Protein AF-A0A944PH03-F1 (afdb_monomer)

Secondary structure (DSSP, 8-state):
-HHHHHHHHHHHHHHHHHHHHHHHHHHHH-TTSPPP-PPPPS-TT-------SHHHHHHHHHHHHHHHHHHHHHHHHHT-HHHHHHHHHHHHHHHHHTT-HHHHHHHHHHHHHHHHHHT-HHHHHHHHHHHHHHHHHTT-HHHHHHHHHHHHHHHHHHH-SSTT--

Sequence (166 aa):
MDTGEARASALERQLEHYLYTAQEGIRLMDPQLAPLELPPLASRHVRPEVLADLAGARAWFTAEHAVLLGVIRQASAAGFDRACWQLAYAVKTYLYWSGQWADWVVTQTAALRAAQRLGDLVVQAHTHRSLGKALDLSGRQDEAEAHFKSALELFAAVRDPQGGRS

Foldseek 3Di:
DPPVVVVVVVLLLVLLQLLVLLLQLLCQLPVPDDGDDDDPDPDPPHDHDDQPHNVSSLVVCVVCVVVLLVSLVVCLVVLVLVSNLSSLVSCLSSCVVVVVLVSNLSSLVSNLSSCVVVVPLQSNLVSLQSNLVSCVSVVNNVSSVVSNVSSVVSVVCVVCVPVPPD

Solvent-accessible surface area (backbone atoms only — not comparable to full-atom values): 8879 Å² total; per-residue (Å²): 125,65,69,61,56,56,49,50,57,49,49,51,50,50,48,54,25,52,38,51,25,32,48,56,30,34,48,54,70,41,74,83,56,81,78,80,91,71,79,77,81,86,51,92,85,54,70,52,67,86,64,88,43,53,66,48,24,55,51,49,52,64,73,41,41,71,56,54,55,49,50,37,53,48,24,46,74,72,65,40,26,69,62,16,27,52,37,30,60,33,47,42,59,57,28,61,77,69,68,37,36,70,59,38,39,54,40,34,52,43,17,34,55,22,21,58,75,69,67,38,53,67,58,32,19,55,31,27,42,50,37,13,54,28,29,42,78,66,70,39,49,76,63,12,50,55,26,40,50,53,14,52,54,33,50,50,44,71,76,42,79,63,78,85,75,129

Nearest PDB structures (foldseek):
  6hc2-assembly4_S  TM=7.645E-01  e=2.643E-02  Homo sapiens
  3sf4-assembly2_B  TM=8.172E-01  e=5.401E-02  Homo sapiens
  6hc2-assembly1_C  TM=7.034E-01  e=2.908E-02  Homo sapiens
  4jhr-assembly1_A  TM=7.187E-01  e=4.464E-02  Mus musculus
  5a7d-assembly2_E  TM=7.943E-01  e=1.104E-01  Drosophila melanogaster

pLDDT: mean 90.3, std 10.47, range [43.31, 98.5]

Mean predicted aligned error: 5.12 Å

Radius of gyration: 16.61 Å; Cα contacts (8 Å, |Δi|>4): 196; chains: 1; bounding box: 48×29×49 Å

Structure (mmCIF, N/CA/C/O backbone):
data_AF-A0A944PH03-F1
#
_entry.id   AF-A0A944PH03-F1
#
loop_
_atom_site.group_PDB
_atom_site.id
_atom_site.type_symbol
_atom_site.label_atom_id
_atom_site.label_alt_id
_atom_site.label_comp_id
_atom_site.label_asym_id
_atom_site.label_entity_id
_atom_site.label_seq_id
_atom_site.pdbx_PDB_ins_code
_atom_site.Cartn_x
_atom_site.Cartn_y
_atom_site.Cartn_z
_atom_site.occupancy
_atom_site.B_iso_or_equiv
_atom_site.auth_seq_id
_atom_site.auth_comp_id
_atom_site.auth_asym_id
_atom_site.auth_atom_id
_atom_site.pdbx_PDB_model_num
ATOM 1 N N . MET A 1 1 ? -16.565 3.607 -29.009 1.00 53.22 1 MET A N 1
ATOM 2 C CA . MET A 1 1 ? -16.542 2.688 -27.849 1.00 53.22 1 MET A CA 1
ATOM 3 C C . MET A 1 1 ? -15.158 2.066 -27.607 1.00 53.22 1 MET A C 1
ATOM 5 O O . MET A 1 1 ? -14.928 1.590 -26.514 1.00 53.22 1 MET A O 1
ATOM 9 N N . ASP A 1 2 ? -14.198 2.208 -28.529 1.00 61.66 2 ASP A N 1
ATOM 10 C CA . ASP A 1 2 ? -12.843 1.616 -28.465 1.00 61.66 2 ASP A CA 1
ATOM 11 C C . ASP A 1 2 ? -11.891 2.223 -27.397 1.00 61.66 2 ASP A C 1
ATOM 13 O O . ASP A 1 2 ? -11.088 1.547 -26.760 1.00 61.66 2 ASP A O 1
ATOM 17 N N . THR A 1 3 ? -11.993 3.529 -27.127 1.00 71.44 3 THR A N 1
ATOM 18 C CA . THR A 1 3 ? -11.014 4.245 -26.282 1.00 71.44 3 THR A CA 1
ATOM 19 C C . THR A 1 3 ? -11.106 3.902 -24.788 1.00 71.44 3 THR A C 1
ATOM 21 O O . THR A 1 3 ? -10.111 4.003 -24.071 1.00 71.44 3 THR A O 1
ATOM 24 N N . GLY A 1 4 ? -12.290 3.514 -24.302 1.00 73.38 4 GLY A N 1
ATOM 25 C CA . GLY A 1 4 ? -12.513 3.169 -22.892 1.00 73.38 4 GLY A CA 1
ATOM 26 C C . GLY A 1 4 ? -11.924 1.807 -22.527 1.00 73.38 4 GLY A C 1
ATOM 27 O O . GLY A 1 4 ? -11.200 1.695 -21.540 1.00 73.38 4 GLY A O 1
ATOM 28 N N . GLU A 1 5 ? -12.166 0.803 -23.369 1.00 76.50 5 GLU A N 1
ATOM 29 C CA . GLU A 1 5 ? -11.629 -0.552 -23.206 1.00 76.50 5 GLU A CA 1
ATOM 30 C C . GLU A 1 5 ? -10.108 -0.566 -23.376 1.00 76.50 5 GLU A C 1
ATOM 32 O O . GLU A 1 5 ? -9.399 -1.087 -22.516 1.00 76.50 5 GLU A O 1
ATOM 37 N N . ALA A 1 6 ? -9.579 0.122 -24.395 1.00 79.88 6 ALA A N 1
ATOM 38 C CA . ALA A 1 6 ? -8.135 0.253 -24.584 1.00 79.88 6 ALA A CA 1
ATOM 39 C C . ALA A 1 6 ? -7.439 0.895 -23.368 1.00 79.88 6 ALA A C 1
ATOM 41 O O . ALA A 1 6 ? -6.348 0.470 -22.974 1.00 79.88 6 ALA A O 1
ATOM 42 N N . ARG A 1 7 ? -8.077 1.894 -22.739 1.00 80.38 7 ARG A N 1
ATOM 43 C CA . ARG A 1 7 ? -7.566 2.549 -21.526 1.00 80.38 7 ARG A CA 1
ATOM 44 C C . ARG A 1 7 ? -7.632 1.633 -20.304 1.00 80.38 7 ARG A C 1
ATOM 46 O O . ARG A 1 7 ? -6.672 1.606 -19.537 1.00 80.38 7 ARG A O 1
ATOM 53 N N . ALA A 1 8 ? -8.719 0.883 -20.133 1.00 81.56 8 ALA A N 1
ATOM 54 C CA . ALA A 1 8 ? -8.859 -0.083 -19.046 1.00 81.56 8 ALA A CA 1
ATOM 55 C C . ALA A 1 8 ? -7.806 -1.198 -19.154 1.00 81.56 8 ALA A C 1
ATOM 57 O O . ALA A 1 8 ? -7.090 -1.452 -18.190 1.00 81.56 8 ALA A O 1
ATOM 58 N N . SER A 1 9 ? -7.612 -1.771 -20.346 1.00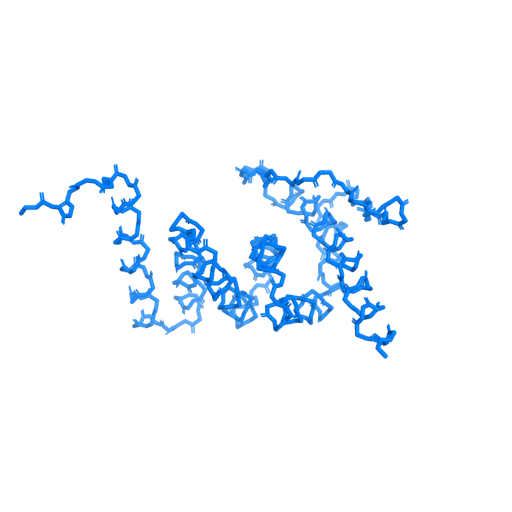 84.00 9 SER A N 1
ATOM 59 C CA . SER A 1 9 ? -6.581 -2.790 -20.578 1.00 84.00 9 SER A CA 1
ATOM 60 C C . SER A 1 9 ? -5.156 -2.250 -20.424 1.00 84.00 9 SER A C 1
ATOM 62 O O . SER A 1 9 ? -4.251 -2.988 -20.039 1.00 84.00 9 SER A O 1
ATOM 64 N N . ALA A 1 10 ? -4.911 -0.974 -20.741 1.00 86.56 10 ALA A N 1
ATOM 65 C CA . ALA A 1 10 ? -3.612 -0.349 -20.492 1.00 86.56 10 ALA A CA 1
ATOM 66 C C . ALA A 1 10 ? -3.336 -0.187 -18.990 1.00 86.56 10 ALA A C 1
ATOM 68 O O . ALA A 1 10 ? -2.241 -0.525 -18.539 1.00 86.56 10 ALA A O 1
ATOM 69 N N . LEU A 1 11 ? -4.332 0.269 -18.224 1.00 87.62 11 LEU A N 1
ATOM 70 C CA . LEU A 1 11 ? -4.235 0.396 -16.770 1.00 87.62 11 LEU A CA 1
ATOM 71 C C . LEU A 1 11 ? -4.057 -0.967 -16.093 1.00 87.62 11 LEU A C 1
ATOM 73 O O . LEU A 1 11 ? -3.247 -1.083 -15.184 1.00 87.62 11 LEU A O 1
ATOM 77 N N . GLU A 1 12 ? -4.753 -2.002 -16.558 1.00 88.56 12 GLU A N 1
ATOM 78 C CA . GLU A 1 12 ? -4.601 -3.368 -16.049 1.00 88.56 12 GLU A CA 1
ATOM 79 C C . GLU A 1 12 ? -3.165 -3.883 -16.223 1.00 88.56 12 GLU A C 1
ATOM 81 O O . GLU A 1 12 ? -2.547 -4.324 -15.257 1.00 88.56 12 GLU A O 1
ATOM 86 N N . ARG A 1 13 ? -2.573 -3.728 -17.417 1.00 90.00 13 ARG A N 1
ATOM 87 C CA . ARG A 1 13 ? -1.162 -4.096 -17.647 1.00 90.00 13 ARG A CA 1
ATOM 88 C C . ARG A 1 13 ? -0.197 -3.289 -16.781 1.00 90.00 13 ARG A C 1
ATOM 90 O O . ARG A 1 13 ? 0.801 -3.832 -16.311 1.00 90.00 13 ARG A O 1
ATOM 97 N N . GLN A 1 14 ? -0.475 -2.000 -16.588 1.00 90.94 14 GLN A N 1
ATOM 98 C CA . GLN A 1 14 ? 0.327 -1.143 -15.720 1.00 90.94 14 GLN A CA 1
ATOM 99 C C . GLN A 1 14 ? 0.238 -1.611 -14.260 1.00 90.94 14 GLN A C 1
ATOM 101 O O . GLN A 1 14 ? 1.262 -1.741 -13.594 1.00 90.94 14 GLN A O 1
ATOM 106 N N . LEU A 1 15 ? -0.969 -1.919 -13.781 1.00 90.94 15 LEU A N 1
ATOM 107 C CA . LEU A 1 15 ? -1.202 -2.444 -12.440 1.00 90.94 15 LEU A CA 1
ATOM 108 C C . LEU A 1 15 ? -0.488 -3.771 -12.219 1.00 90.94 15 LEU A C 1
ATOM 110 O O . LEU A 1 15 ? 0.179 -3.912 -11.201 1.00 90.94 15 LEU A O 1
ATOM 114 N N . GLU A 1 16 ? -0.575 -4.706 -13.167 1.00 91.00 16 GLU A N 1
ATOM 115 C CA . GLU A 1 16 ? 0.162 -5.969 -13.088 1.00 91.00 16 GLU A CA 1
ATOM 116 C C . GLU A 1 16 ? 1.668 -5.731 -12.974 1.00 91.00 16 GLU A C 1
ATOM 118 O O . GLU A 1 16 ? 2.300 -6.272 -12.070 1.00 91.00 16 GLU A O 1
ATOM 123 N N . HIS A 1 17 ? 2.244 -4.892 -13.842 1.00 91.75 17 HIS A N 1
ATOM 124 C CA . HIS A 1 17 ? 3.676 -4.599 -13.808 1.00 91.75 17 HIS A CA 1
ATOM 125 C C . HIS A 1 17 ? 4.107 -4.042 -12.444 1.00 91.75 17 HIS A C 1
ATOM 127 O O . HIS A 1 17 ? 4.992 -4.605 -11.802 1.00 91.75 17 HIS A O 1
ATOM 133 N N . TYR A 1 18 ? 3.456 -2.976 -11.970 1.00 94.38 18 TYR A N 1
ATOM 134 C CA . TYR A 1 18 ? 3.844 -2.324 -10.718 1.00 94.38 18 TYR A CA 1
ATOM 135 C C . TYR A 1 18 ? 3.553 -3.174 -9.484 1.00 94.38 18 TYR A C 1
ATOM 137 O O . TYR A 1 18 ? 4.347 -3.158 -8.547 1.00 94.38 18 TYR A O 1
ATOM 145 N N . LEU A 1 19 ? 2.450 -3.927 -9.466 1.00 92.12 19 LEU A N 1
ATOM 146 C CA . LEU A 1 19 ? 2.107 -4.792 -8.340 1.00 92.12 19 LEU A CA 1
ATOM 147 C C . LEU A 1 19 ? 3.142 -5.898 -8.154 1.00 92.12 19 LEU A C 1
ATOM 149 O O . LEU A 1 19 ? 3.611 -6.117 -7.038 1.00 92.12 19 LEU A O 1
ATOM 153 N N . TYR A 1 20 ? 3.521 -6.562 -9.242 1.00 91.75 20 TYR A N 1
ATOM 154 C CA . TYR A 1 20 ? 4.506 -7.631 -9.181 1.00 91.75 20 TYR A CA 1
ATOM 155 C C . TYR A 1 20 ? 5.904 -7.113 -8.837 1.00 91.75 20 TYR A C 1
ATOM 157 O O . TYR A 1 20 ? 6.556 -7.684 -7.965 1.00 91.75 20 TYR A O 1
ATOM 165 N N . THR A 1 21 ? 6.343 -6.005 -9.441 1.00 93.12 21 THR A N 1
ATOM 166 C CA . THR A 1 21 ? 7.640 -5.404 -9.094 1.00 93.12 21 THR A CA 1
ATOM 167 C C . THR A 1 21 ? 7.664 -4.931 -7.635 1.00 93.12 21 THR A C 1
ATOM 169 O O . THR A 1 21 ? 8.631 -5.176 -6.914 1.00 93.12 21 THR A O 1
ATOM 172 N N . ALA A 1 22 ? 6.578 -4.320 -7.147 1.00 93.31 22 ALA A N 1
ATOM 173 C CA . ALA A 1 22 ? 6.484 -3.885 -5.756 1.00 93.31 22 ALA A CA 1
ATOM 174 C C . ALA A 1 22 ? 6.449 -5.063 -4.764 1.00 93.31 22 ALA A C 1
ATOM 176 O O . ALA A 1 22 ? 6.965 -4.917 -3.656 1.00 93.31 22 ALA A O 1
ATOM 177 N N . GLN A 1 23 ? 5.884 -6.222 -5.135 1.00 89.62 23 GLN A N 1
ATOM 178 C CA . GLN A 1 23 ? 5.962 -7.443 -4.318 1.00 89.62 23 GLN A CA 1
ATOM 179 C C . GLN A 1 23 ? 7.396 -7.984 -4.206 1.00 89.62 23 GLN A C 1
ATOM 181 O O . GLN A 1 23 ? 7.823 -8.378 -3.120 1.00 89.62 23 GLN A O 1
ATOM 186 N N . GLU A 1 24 ? 8.165 -7.965 -5.294 1.00 89.94 24 GLU A N 1
ATOM 187 C CA . GLU A 1 24 ? 9.586 -8.330 -5.243 1.00 89.94 24 GLU A CA 1
ATOM 188 C C . GLU A 1 24 ? 10.356 -7.345 -4.346 1.00 89.94 24 GLU A C 1
ATOM 190 O O . GLU A 1 24 ? 11.117 -7.736 -3.458 1.00 89.94 24 GLU A O 1
ATOM 195 N N . GLY A 1 25 ? 10.079 -6.047 -4.506 1.00 91.62 25 GLY A N 1
ATOM 196 C CA . GLY A 1 25 ? 10.706 -4.989 -3.721 1.00 91.62 25 GLY A CA 1
ATOM 197 C C . GLY A 1 25 ? 10.413 -5.104 -2.226 1.00 91.62 25 GLY A C 1
ATOM 198 O O . GLY A 1 25 ? 11.333 -5.020 -1.412 1.00 91.62 25 GLY A O 1
ATOM 199 N N . ILE A 1 26 ? 9.157 -5.344 -1.836 1.00 90.19 26 ILE A N 1
ATOM 200 C CA . ILE A 1 26 ? 8.803 -5.495 -0.419 1.00 90.19 26 ILE A CA 1
ATOM 201 C C . ILE A 1 26 ? 9.405 -6.761 0.192 1.00 90.19 26 ILE A C 1
ATOM 203 O O . ILE A 1 26 ? 9.828 -6.707 1.341 1.00 90.19 26 ILE A O 1
ATOM 207 N N . ARG A 1 27 ? 9.544 -7.859 -0.565 1.00 89.38 27 ARG A N 1
ATOM 208 C CA . ARG A 1 27 ? 10.235 -9.070 -0.094 1.00 89.38 27 ARG A CA 1
ATOM 209 C C . ARG A 1 27 ? 11.700 -8.794 0.258 1.00 89.38 27 ARG A C 1
ATOM 211 O O . ARG A 1 27 ? 12.209 -9.344 1.231 1.00 89.38 27 ARG A O 1
ATOM 218 N N . LEU A 1 28 ? 12.370 -7.939 -0.516 1.00 91.62 28 LEU A N 1
ATOM 219 C CA . LEU A 1 28 ? 13.745 -7.509 -0.243 1.00 91.62 28 LEU A CA 1
ATOM 220 C C . LEU A 1 28 ? 13.826 -6.531 0.940 1.00 91.62 28 LEU A C 1
ATOM 222 O O . LEU A 1 28 ? 14.817 -6.538 1.669 1.00 91.62 28 LEU A O 1
ATOM 226 N N . MET A 1 29 ? 12.802 -5.692 1.134 1.00 90.38 29 MET A N 1
ATOM 227 C CA . MET A 1 29 ? 12.750 -4.681 2.200 1.00 90.38 29 MET A CA 1
ATOM 228 C C . MET A 1 29 ? 12.322 -5.221 3.565 1.00 90.38 29 MET A C 1
ATOM 230 O O . MET A 1 29 ? 12.841 -4.772 4.584 1.00 90.38 29 MET A O 1
ATOM 234 N N . ASP A 1 30 ? 11.378 -6.156 3.594 1.00 88.25 30 ASP A N 1
ATOM 235 C CA . ASP A 1 30 ? 10.845 -6.769 4.808 1.00 88.25 30 ASP A CA 1
ATOM 236 C C . ASP A 1 30 ? 10.602 -8.271 4.578 1.00 88.25 30 ASP A C 1
ATOM 238 O O . ASP A 1 30 ? 9.479 -8.691 4.290 1.00 88.25 30 ASP A O 1
ATOM 242 N N . PRO A 1 31 ? 11.651 -9.108 4.710 1.00 85.69 31 PRO A N 1
ATOM 243 C CA . PRO A 1 31 ? 11.553 -10.549 4.470 1.00 85.69 31 PRO A CA 1
ATOM 244 C C . PRO A 1 31 ? 10.608 -11.289 5.427 1.00 85.69 31 PRO A C 1
ATOM 246 O O . PRO A 1 31 ? 10.281 -12.447 5.181 1.00 85.69 31 PRO A O 1
ATOM 249 N N . GLN A 1 32 ? 10.224 -10.660 6.543 1.00 83.06 32 GLN A N 1
ATOM 250 C CA . GLN A 1 32 ? 9.319 -11.241 7.538 1.00 83.06 32 GLN A CA 1
ATOM 251 C C . GLN A 1 32 ? 7.849 -10.957 7.220 1.00 83.06 32 GLN A C 1
ATOM 253 O O . GLN A 1 32 ? 6.957 -11.572 7.811 1.00 83.06 32 GLN A O 1
ATOM 258 N N . LEU A 1 33 ? 7.572 -10.029 6.302 1.00 79.44 33 LEU A N 1
ATOM 259 C CA . LEU A 1 33 ? 6.214 -9.742 5.887 1.00 79.44 33 LEU A CA 1
ATOM 260 C C . LEU A 1 33 ? 5.668 -10.902 5.053 1.00 79.44 33 LEU A C 1
ATOM 262 O O . LEU A 1 33 ? 6.274 -11.316 4.066 1.00 79.44 33 LEU A O 1
ATOM 266 N N . ALA A 1 34 ? 4.494 -11.404 5.438 1.00 74.25 34 ALA A N 1
ATOM 267 C CA . ALA A 1 34 ? 3.821 -12.450 4.683 1.00 74.25 34 ALA A CA 1
ATOM 268 C C . ALA A 1 34 ? 3.582 -11.984 3.231 1.00 74.25 34 ALA A C 1
ATOM 270 O O . ALA A 1 34 ? 3.002 -10.907 3.036 1.00 74.25 34 ALA A O 1
ATOM 271 N N . PRO A 1 35 ? 4.016 -12.764 2.222 1.00 73.62 35 PRO A N 1
ATOM 272 C CA . PRO A 1 35 ? 3.817 -12.401 0.828 1.00 73.62 35 PRO A CA 1
ATOM 273 C C . PRO A 1 35 ? 2.325 -12.390 0.500 1.00 73.62 35 PRO A C 1
ATOM 275 O O . PRO A 1 35 ? 1.558 -13.208 1.015 1.00 73.62 35 PRO A O 1
ATOM 278 N N . LEU A 1 36 ? 1.909 -11.470 -0.370 1.00 81.69 36 LEU A N 1
ATOM 279 C CA . LEU A 1 36 ? 0.557 -11.519 -0.908 1.00 81.69 36 LEU A CA 1
ATOM 280 C C . LEU A 1 36 ? 0.455 -12.668 -1.912 1.00 81.69 36 LEU A C 1
ATOM 282 O O . LEU A 1 36 ? 1.286 -12.800 -2.809 1.00 81.69 36 LEU A O 1
ATOM 286 N N . GLU A 1 37 ? -0.605 -13.464 -1.799 1.00 79.69 37 GLU A N 1
ATOM 287 C CA . GLU A 1 37 ? -0.965 -14.416 -2.844 1.00 79.69 37 GLU A CA 1
ATOM 288 C C . GLU A 1 37 ? -1.510 -13.642 -4.049 1.00 79.69 37 GLU A C 1
ATOM 290 O O . GLU A 1 37 ? -2.626 -13.110 -4.029 1.00 79.69 37 GLU A O 1
ATOM 295 N N . LEU A 1 38 ? -0.689 -13.528 -5.095 1.00 79.62 38 LEU A N 1
ATOM 296 C CA . LEU A 1 38 ? -1.075 -12.890 -6.348 1.00 79.62 38 LEU A CA 1
ATOM 297 C C . LEU A 1 38 ? -1.551 -13.933 -7.370 1.00 79.62 38 LEU A C 1
ATOM 299 O O . LEU A 1 38 ? -0.917 -14.982 -7.510 1.00 79.62 38 LEU A O 1
ATOM 303 N N . PRO A 1 39 ? -2.636 -13.656 -8.121 1.00 75.75 39 PRO A N 1
ATOM 304 C CA . PRO A 1 39 ? -3.022 -14.498 -9.248 1.00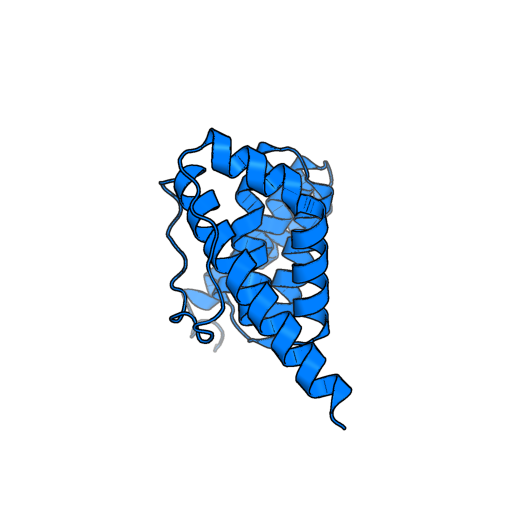 75.75 39 PRO A CA 1
ATOM 305 C C . PRO A 1 39 ? -1.959 -14.399 -10.347 1.00 75.75 39 PRO A C 1
ATOM 307 O O . PRO A 1 39 ? -1.427 -13.302 -10.514 1.00 75.75 39 PRO A O 1
ATOM 310 N N . PRO A 1 40 ? -1.680 -15.466 -11.123 1.00 74.94 40 PRO A N 1
ATOM 311 C CA . PRO A 1 40 ? -0.698 -15.436 -12.209 1.00 74.94 40 PRO A CA 1
ATOM 312 C C . PRO A 1 40 ? -0.894 -14.251 -13.163 1.00 74.94 40 PRO A C 1
ATOM 314 O O . PRO A 1 40 ? -2.031 -13.866 -13.428 1.00 74.94 40 PRO A O 1
ATOM 317 N N . LEU A 1 41 ? 0.208 -13.710 -13.698 1.00 76.62 41 LEU A N 1
ATOM 318 C CA . LEU A 1 41 ? 0.191 -12.616 -14.679 1.00 76.62 41 LEU A CA 1
ATOM 319 C C . LEU A 1 41 ? -0.777 -12.942 -15.823 1.00 76.62 41 LEU A C 1
ATOM 321 O O . LEU A 1 41 ? -0.566 -13.923 -16.542 1.00 76.62 41 LEU A O 1
ATOM 325 N N . ALA A 1 42 ? -1.807 -12.117 -16.024 1.00 75.31 42 ALA A N 1
ATOM 326 C CA . ALA A 1 42 ? -2.748 -12.328 -17.117 1.00 75.31 42 ALA A CA 1
ATOM 327 C C . ALA A 1 42 ? -2.103 -11.961 -18.460 1.00 75.31 42 ALA A C 1
ATOM 329 O O . ALA A 1 42 ? -2.357 -12.601 -19.484 1.00 75.31 42 ALA A O 1
ATOM 330 N N . SER A 1 43 ? -1.221 -10.955 -18.472 1.00 74.44 43 SER A N 1
ATOM 331 C CA . SER A 1 43 ? -0.549 -10.507 -19.687 1.00 74.44 43 SER A CA 1
ATOM 332 C C . SER A 1 43 ? 0.852 -11.096 -19.848 1.00 74.44 43 SER A C 1
ATOM 334 O O . SER A 1 43 ? 1.808 -10.720 -19.170 1.00 74.44 43 SER A O 1
ATOM 336 N N . ARG A 1 44 ? 1.039 -11.890 -20.909 1.00 71.94 44 ARG A N 1
ATOM 337 C CA . ARG A 1 44 ? 2.374 -12.320 -21.377 1.00 71.94 44 ARG A CA 1
ATOM 338 C C . ARG A 1 44 ? 3.294 -11.167 -21.795 1.00 71.94 44 ARG A C 1
ATOM 340 O O . ARG A 1 44 ? 4.463 -11.421 -22.082 1.00 71.94 44 ARG A O 1
ATOM 347 N N . HIS A 1 45 ? 2.778 -9.944 -21.911 1.00 74.38 45 HIS A N 1
ATOM 348 C CA . HIS A 1 45 ? 3.540 -8.751 -22.287 1.00 74.38 45 HIS A CA 1
ATOM 349 C C . HIS A 1 45 ? 4.024 -7.956 -21.071 1.00 74.38 45 HIS A C 1
ATOM 351 O O . HIS A 1 45 ? 4.819 -7.036 -21.233 1.00 74.38 45 HIS A O 1
ATOM 357 N N . VAL A 1 46 ? 3.578 -8.312 -19.864 1.00 78.94 46 VAL A N 1
ATOM 358 C CA . VAL A 1 46 ? 4.081 -7.718 -18.629 1.00 78.94 46 VAL A CA 1
ATOM 359 C C . VAL A 1 46 ? 5.357 -8.448 -18.216 1.00 78.94 46 VAL A C 1
ATOM 361 O O . VAL A 1 46 ? 5.421 -9.679 -18.164 1.00 78.94 46 VAL A O 1
ATOM 364 N N . ARG A 1 47 ? 6.412 -7.676 -17.972 1.00 79.50 47 ARG A N 1
ATOM 365 C CA . ARG A 1 47 ? 7.658 -8.141 -17.362 1.00 79.50 47 ARG A CA 1
ATOM 366 C C . ARG A 1 47 ? 7.869 -7.291 -16.115 1.00 79.50 47 ARG A C 1
ATOM 368 O O . ARG A 1 47 ? 8.163 -6.109 -16.275 1.00 79.50 47 ARG A O 1
ATOM 375 N N . PRO A 1 48 ? 7.621 -7.826 -14.910 1.00 81.69 48 PRO A N 1
ATOM 376 C CA . PRO A 1 48 ? 8.011 -7.149 -13.679 1.00 81.69 48 PRO A CA 1
ATOM 377 C C . PRO A 1 48 ? 9.519 -6.893 -13.688 1.00 81.69 48 PRO A C 1
ATOM 379 O O . PRO A 1 48 ? 10.268 -7.671 -14.289 1.00 81.69 48 PRO A O 1
ATOM 382 N N . GLU A 1 49 ? 9.967 -5.811 -13.059 1.00 85.69 49 GLU A N 1
ATOM 383 C CA . GLU A 1 49 ? 11.404 -5.581 -12.932 1.00 85.69 49 GLU A CA 1
ATOM 384 C C . GLU A 1 49 ? 12.013 -6.560 -11.932 1.00 85.69 49 GLU A C 1
ATOM 386 O O . GLU A 1 49 ? 11.412 -6.900 -10.911 1.00 85.69 49 GLU A O 1
ATOM 391 N N . VAL A 1 50 ? 13.230 -7.005 -12.235 1.00 87.00 50 VAL A N 1
ATOM 392 C CA . VAL A 1 50 ? 14.010 -7.855 -11.339 1.00 87.00 50 VAL A CA 1
ATOM 393 C C . VAL A 1 50 ? 14.871 -6.953 -10.471 1.00 87.00 50 VAL A C 1
ATOM 395 O O . VAL A 1 50 ? 15.803 -6.310 -10.954 1.00 87.00 50 VAL A O 1
ATOM 398 N N . LEU A 1 51 ? 14.557 -6.915 -9.181 1.00 90.56 51 LEU A N 1
ATOM 399 C CA . LEU A 1 51 ? 15.285 -6.129 -8.194 1.00 90.56 51 LEU A CA 1
ATOM 400 C C . LEU A 1 51 ? 16.354 -7.021 -7.555 1.00 90.56 51 LEU A C 1
ATOM 402 O O . LEU A 1 51 ? 16.040 -8.051 -6.970 1.00 90.56 51 LEU A O 1
ATOM 406 N N . ALA A 1 52 ? 17.627 -6.653 -7.704 1.00 88.62 52 ALA A N 1
ATOM 407 C CA . ALA A 1 52 ? 18.735 -7.519 -7.296 1.00 88.62 52 ALA A CA 1
ATOM 408 C C . ALA A 1 52 ? 18.911 -7.606 -5.770 1.00 88.62 52 ALA A C 1
ATOM 410 O O . ALA A 1 52 ? 19.279 -8.655 -5.245 1.00 88.62 52 ALA A O 1
ATOM 411 N N . ASP A 1 53 ? 18.683 -6.498 -5.060 1.00 92.44 53 ASP A N 1
ATOM 412 C CA . ASP A 1 53 ? 18.911 -6.390 -3.623 1.00 92.44 53 ASP A CA 1
ATOM 413 C C . ASP A 1 53 ? 18.078 -5.265 -2.973 1.00 92.44 53 ASP A C 1
ATOM 415 O O . ASP A 1 53 ? 17.311 -4.545 -3.621 1.00 92.44 53 ASP A O 1
ATOM 419 N N . LEU A 1 54 ? 18.252 -5.094 -1.659 1.00 92.75 54 LEU A N 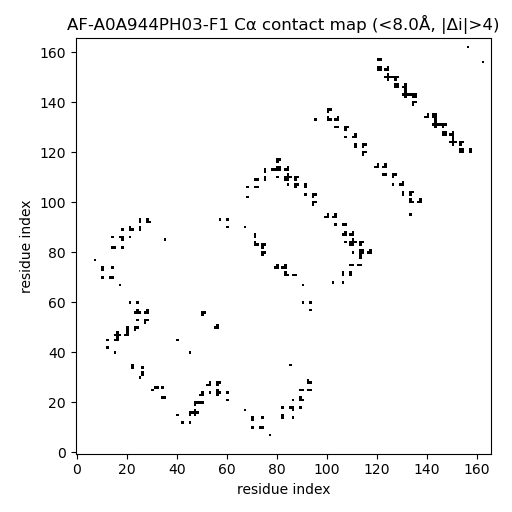1
ATOM 420 C CA . LEU A 1 54 ? 17.603 -4.046 -0.869 1.00 92.75 54 LEU A CA 1
ATOM 421 C C . LEU A 1 54 ? 17.916 -2.619 -1.366 1.00 92.75 54 LEU A C 1
ATOM 423 O O . LEU A 1 54 ? 17.098 -1.710 -1.194 1.00 92.75 54 LEU A O 1
ATOM 427 N N . ALA A 1 55 ? 19.109 -2.370 -1.909 1.00 94.19 55 ALA A N 1
ATOM 428 C CA . ALA A 1 55 ? 19.470 -1.051 -2.422 1.00 94.19 55 ALA A CA 1
ATOM 429 C C . ALA A 1 55 ? 18.741 -0.771 -3.744 1.00 94.19 55 ALA A C 1
ATOM 431 O O . ALA A 1 55 ? 18.140 0.294 -3.886 1.00 94.19 55 ALA A O 1
ATOM 432 N N . GLY A 1 56 ? 18.706 -1.753 -4.647 1.00 95.44 56 GLY A N 1
ATOM 433 C CA . GLY A 1 56 ? 17.950 -1.713 -5.895 1.00 95.44 56 GLY A CA 1
ATOM 434 C C . GLY A 1 56 ? 16.455 -1.522 -5.659 1.00 95.44 56 GLY A C 1
ATOM 435 O O . GLY A 1 56 ? 15.852 -0.648 -6.276 1.00 95.44 56 GLY A O 1
ATOM 436 N N . ALA A 1 57 ? 15.869 -2.242 -4.697 1.00 95.00 57 ALA A N 1
ATOM 437 C CA . ALA A 1 57 ? 14.462 -2.067 -4.338 1.00 95.00 57 ALA A CA 1
ATOM 438 C C . ALA A 1 57 ? 14.155 -0.636 -3.872 1.00 95.00 57 ALA A C 1
ATOM 440 O O . ALA A 1 57 ? 13.209 -0.010 -4.350 1.00 95.00 57 ALA A O 1
ATOM 441 N N . ARG A 1 58 ? 14.984 -0.075 -2.982 1.00 94.19 58 ARG A N 1
ATOM 442 C CA . ARG A 1 58 ? 14.818 1.310 -2.507 1.00 94.19 58 ARG A CA 1
ATOM 443 C C . ARG A 1 58 ? 14.983 2.336 -3.627 1.00 94.19 58 ARG A C 1
ATOM 445 O O . ARG A 1 58 ? 14.224 3.306 -3.665 1.00 94.19 58 ARG A O 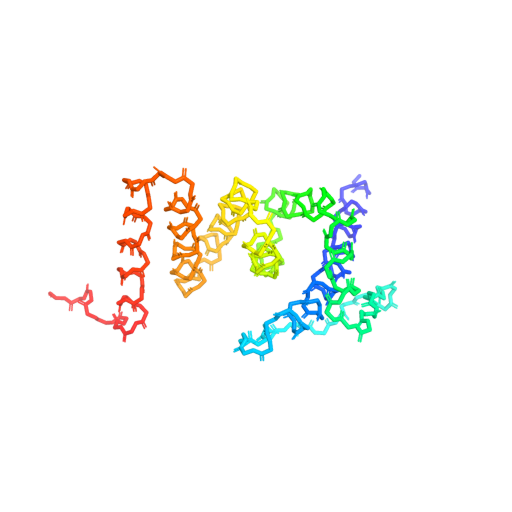1
ATOM 452 N N . ALA A 1 59 ? 15.949 2.130 -4.522 1.00 95.38 59 ALA A N 1
ATOM 453 C CA . ALA A 1 59 ? 16.169 3.003 -5.671 1.00 95.38 59 ALA A CA 1
ATOM 454 C C . ALA A 1 59 ? 14.963 2.986 -6.619 1.00 95.38 59 ALA A C 1
ATOM 456 O O . ALA A 1 59 ? 14.472 4.051 -6.989 1.00 95.38 59 ALA A O 1
ATOM 457 N N . TRP A 1 60 ? 14.435 1.799 -6.924 1.00 96.69 60 TRP A N 1
ATOM 458 C CA . TRP A 1 60 ? 13.258 1.635 -7.772 1.00 96.69 60 TRP A CA 1
ATOM 459 C C . TRP A 1 60 ? 12.019 2.308 -7.177 1.00 96.69 60 TRP A C 1
ATOM 461 O O . TRP A 1 60 ? 11.411 3.149 -7.831 1.00 96.69 60 TRP A O 1
ATOM 471 N N . PHE A 1 61 ? 11.690 2.044 -5.906 1.00 96.44 61 PHE A N 1
ATOM 472 C CA . PHE A 1 61 ? 10.548 2.703 -5.258 1.00 96.44 61 PHE A CA 1
ATOM 473 C C . PHE A 1 61 ? 10.684 4.228 -5.228 1.00 96.44 61 PHE A C 1
ATOM 475 O O . PHE A 1 61 ? 9.690 4.935 -5.356 1.00 96.44 61 PHE A O 1
ATOM 482 N N . THR A 1 62 ? 11.907 4.737 -5.065 1.00 96.19 62 THR A N 1
ATOM 483 C CA . THR A 1 62 ? 12.165 6.181 -5.082 1.00 96.19 62 THR A CA 1
ATOM 484 C C . THR A 1 62 ? 11.962 6.771 -6.474 1.00 96.19 62 THR A C 1
ATOM 486 O O . THR A 1 62 ? 11.333 7.820 -6.594 1.00 96.19 62 THR A O 1
ATOM 489 N N . ALA A 1 63 ? 12.446 6.097 -7.519 1.00 97.00 63 ALA A N 1
ATOM 490 C CA . ALA A 1 63 ? 12.264 6.527 -8.903 1.00 97.00 63 ALA A CA 1
ATOM 491 C C . ALA A 1 63 ? 10.787 6.476 -9.333 1.00 97.00 63 ALA A C 1
ATOM 493 O O . ALA A 1 63 ? 10.278 7.420 -9.933 1.00 97.00 63 ALA A O 1
ATOM 494 N N . GLU A 1 64 ? 10.079 5.411 -8.956 1.00 96.94 64 GLU A N 1
ATOM 495 C CA . GLU A 1 64 ? 8.697 5.152 -9.366 1.00 96.94 64 GLU A CA 1
ATOM 496 C C . GLU A 1 64 ? 7.646 5.727 -8.405 1.00 96.94 64 GLU A C 1
ATOM 498 O O . GLU A 1 64 ? 6.448 5.566 -8.644 1.00 96.94 64 GLU A O 1
ATOM 503 N N . HIS A 1 65 ? 8.049 6.427 -7.336 1.00 96.25 65 HIS A N 1
ATOM 504 C CA . HIS A 1 65 ? 7.153 6.920 -6.281 1.00 96.25 65 HIS A CA 1
ATOM 505 C C . HIS A 1 65 ? 5.911 7.614 -6.863 1.00 96.25 65 HIS A C 1
ATOM 507 O O . HIS A 1 65 ? 4.773 7.218 -6.593 1.00 96.25 65 HIS A O 1
ATOM 513 N N . ALA A 1 66 ? 6.111 8.647 -7.686 1.00 96.62 66 ALA A N 1
ATOM 514 C CA . ALA A 1 66 ? 5.012 9.433 -8.242 1.00 96.62 66 ALA A CA 1
ATOM 515 C C . ALA A 1 66 ? 4.087 8.593 -9.140 1.00 96.62 66 ALA A C 1
ATOM 517 O O . ALA A 1 66 ? 2.868 8.805 -9.157 1.00 96.62 66 ALA A O 1
ATOM 518 N N . VAL A 1 67 ? 4.652 7.618 -9.861 1.00 96.44 67 VAL A N 1
ATOM 519 C CA . VAL A 1 67 ? 3.886 6.724 -10.730 1.00 96.44 67 VAL A CA 1
ATOM 520 C C . VAL A 1 67 ? 3.050 5.764 -9.895 1.00 96.44 67 VAL A C 1
ATOM 522 O O . VAL A 1 67 ? 1.854 5.643 -10.146 1.00 96.44 67 VAL A O 1
ATOM 525 N N . LEU A 1 68 ? 3.624 5.168 -8.850 1.00 96.56 68 LEU A N 1
ATOM 526 C CA . LEU A 1 68 ? 2.923 4.278 -7.923 1.00 96.56 68 LEU A CA 1
ATOM 527 C C . LEU A 1 68 ? 1.702 4.963 -7.293 1.00 96.56 68 LEU A C 1
ATOM 529 O O . LEU A 1 68 ? 0.600 4.409 -7.325 1.00 96.56 68 LEU A O 1
ATOM 533 N N . LEU A 1 69 ? 1.850 6.200 -6.804 1.00 96.75 69 LEU A N 1
ATOM 534 C CA . LEU A 1 69 ? 0.718 6.978 -6.280 1.00 96.75 69 LEU A CA 1
ATOM 535 C C . LEU A 1 69 ? -0.343 7.256 -7.352 1.00 96.75 69 LEU A C 1
ATOM 537 O O . LEU A 1 69 ? -1.548 7.173 -7.090 1.00 96.75 69 LEU A O 1
ATOM 541 N N . GLY A 1 70 ? 0.096 7.590 -8.567 1.00 95.94 70 GLY A N 1
ATOM 542 C CA . GLY A 1 70 ? -0.784 7.809 -9.710 1.00 95.94 70 GLY A CA 1
ATOM 543 C C . GLY A 1 70 ? -1.591 6.564 -10.074 1.00 95.94 70 GLY A C 1
ATOM 544 O O . GLY A 1 70 ? -2.806 6.656 -10.249 1.00 95.94 70 GLY A O 1
ATOM 545 N N . VAL A 1 71 ? -0.933 5.408 -10.134 1.00 95.62 71 VAL A N 1
ATOM 546 C CA . VAL A 1 71 ? -1.527 4.112 -10.477 1.00 95.62 71 VAL A CA 1
ATOM 547 C C . VAL A 1 71 ? -2.525 3.665 -9.411 1.00 95.62 71 VAL A C 1
ATOM 549 O O . VAL A 1 71 ? -3.645 3.305 -9.763 1.00 95.62 71 VAL A O 1
ATOM 552 N N . ILE A 1 72 ? -2.194 3.777 -8.119 1.00 96.31 72 ILE A N 1
ATOM 553 C CA . ILE A 1 72 ? -3.125 3.458 -7.018 1.00 96.31 72 ILE A CA 1
ATOM 554 C C . ILE A 1 72 ? -4.389 4.324 -7.110 1.00 96.31 72 ILE A C 1
ATOM 556 O O . ILE A 1 72 ? -5.512 3.821 -7.023 1.00 96.31 72 ILE A O 1
ATOM 560 N N . ARG A 1 73 ? -4.229 5.634 -7.341 1.00 94.94 73 ARG A N 1
ATOM 561 C CA . ARG A 1 73 ? -5.367 6.553 -7.488 1.00 94.94 73 ARG A CA 1
ATOM 562 C C . ARG A 1 73 ? -6.241 6.190 -8.689 1.00 94.94 73 ARG A C 1
ATOM 564 O O . ARG A 1 73 ? -7.465 6.198 -8.572 1.00 94.94 73 ARG A O 1
ATOM 571 N N . GLN A 1 74 ? -5.629 5.871 -9.829 1.00 94.56 74 GLN A N 1
ATOM 572 C CA . GLN A 1 74 ? -6.353 5.457 -11.034 1.00 94.56 74 GLN A CA 1
ATOM 573 C C . GLN A 1 74 ? -7.084 4.128 -10.826 1.00 94.56 74 GLN A C 1
ATOM 575 O O . GLN A 1 74 ? -8.254 4.027 -11.188 1.00 94.56 74 GLN A O 1
ATOM 580 N N . ALA A 1 75 ? -6.444 3.149 -10.184 1.00 94.81 75 ALA A N 1
ATOM 581 C CA . ALA A 1 75 ? -7.044 1.857 -9.867 1.00 94.81 75 ALA A CA 1
ATOM 582 C C . ALA A 1 75 ? -8.284 2.007 -8.984 1.00 94.81 75 ALA A C 1
ATOM 584 O O . ALA A 1 75 ? -9.338 1.463 -9.308 1.00 94.81 75 ALA A O 1
ATOM 585 N N . SER A 1 76 ? -8.193 2.817 -7.922 1.00 94.19 76 SER A N 1
ATOM 586 C CA . SER A 1 76 ? -9.346 3.106 -7.065 1.00 94.19 76 SER A CA 1
ATOM 587 C C . SER A 1 76 ? -10.477 3.810 -7.816 1.00 94.19 76 SER A C 1
ATOM 589 O O . SER A 1 76 ? -11.635 3.606 -7.463 1.00 94.19 76 SER A O 1
ATOM 591 N N . ALA A 1 77 ? -10.172 4.691 -8.772 1.00 92.38 77 ALA A N 1
ATOM 592 C CA . ALA A 1 77 ? -11.190 5.426 -9.525 1.00 92.38 77 ALA A CA 1
ATOM 593 C C . ALA A 1 77 ? -11.873 4.553 -10.590 1.00 92.38 77 ALA A C 1
ATOM 595 O O . ALA A 1 77 ? -13.056 4.729 -10.860 1.00 92.38 77 ALA A O 1
ATOM 596 N N . ALA A 1 78 ? -11.133 3.613 -11.177 1.00 91.62 78 ALA A N 1
ATOM 597 C CA . ALA A 1 78 ? -11.619 2.714 -12.219 1.00 91.62 78 ALA A CA 1
ATOM 598 C C . ALA A 1 78 ? -12.192 1.387 -11.679 1.00 91.62 78 ALA A C 1
ATOM 600 O O . ALA A 1 78 ? -12.595 0.541 -12.470 1.00 91.62 78 ALA A O 1
ATOM 601 N N . GLY A 1 79 ? -12.246 1.198 -10.355 1.00 92.12 79 GLY A N 1
ATOM 602 C CA . GLY A 1 79 ? -12.843 0.013 -9.726 1.00 92.12 79 GLY A CA 1
ATOM 603 C C . GLY A 1 79 ? -11.961 -1.239 -9.747 1.00 92.12 79 GLY A C 1
ATOM 604 O O . GLY A 1 79 ? -12.452 -2.339 -9.503 1.00 92.12 79 GLY A O 1
ATOM 605 N N . PHE A 1 80 ? -10.653 -1.102 -9.994 1.00 93.25 80 PHE A N 1
ATOM 606 C CA . PHE A 1 80 ? -9.686 -2.202 -9.878 1.00 93.25 80 PHE A CA 1
ATOM 607 C C . PHE A 1 80 ? -9.345 -2.460 -8.405 1.00 93.25 80 PHE A C 1
ATOM 609 O O . PHE A 1 80 ? -8.201 -2.326 -7.971 1.00 93.25 80 PHE A O 1
ATOM 616 N N . ASP A 1 81 ? -10.363 -2.796 -7.615 1.00 94.50 81 ASP A N 1
ATOM 617 C CA . ASP A 1 81 ? -10.308 -2.743 -6.156 1.00 94.50 81 ASP A CA 1
ATOM 618 C C . ASP A 1 81 ? -9.256 -3.681 -5.571 1.00 94.50 81 ASP A C 1
ATOM 620 O O . ASP A 1 81 ? -8.477 -3.279 -4.704 1.00 94.50 81 ASP A O 1
ATOM 624 N N . ARG A 1 82 ? -9.172 -4.911 -6.091 1.00 93.62 82 ARG A N 1
ATOM 625 C CA . ARG A 1 82 ? -8.192 -5.895 -5.619 1.00 93.62 82 ARG A CA 1
ATOM 626 C C . ARG A 1 82 ? -6.757 -5.427 -5.865 1.00 93.62 82 ARG A C 1
ATOM 628 O O . ARG A 1 82 ? -5.971 -5.359 -4.927 1.00 93.62 82 ARG A O 1
ATOM 635 N N . ALA A 1 83 ? -6.444 -5.027 -7.095 1.00 92.56 83 ALA A N 1
ATOM 636 C CA . ALA A 1 83 ? -5.115 -4.527 -7.439 1.00 92.56 83 ALA A CA 1
ATOM 637 C C . ALA A 1 83 ? -4.773 -3.233 -6.680 1.00 92.56 83 ALA A C 1
ATOM 639 O O . ALA A 1 83 ? -3.636 -3.051 -6.248 1.00 92.56 83 ALA A O 1
ATOM 640 N N . CYS A 1 84 ? -5.760 -2.356 -6.462 1.00 95.75 84 CYS A N 1
ATOM 641 C CA . CYS A 1 84 ? -5.589 -1.109 -5.723 1.00 95.75 84 CYS A CA 1
ATOM 642 C C . CYS A 1 84 ? -5.101 -1.350 -4.290 1.00 95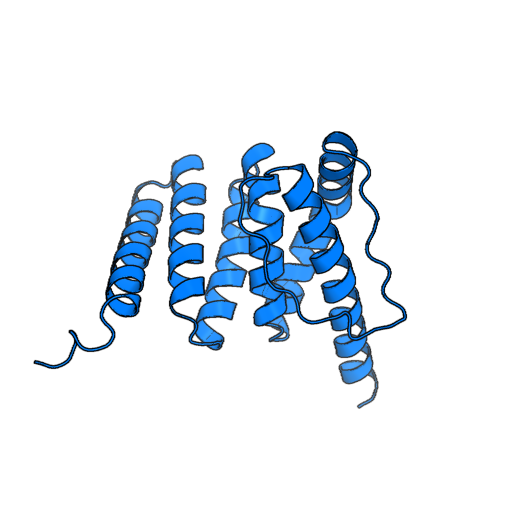.75 84 CYS A C 1
ATOM 644 O O . CYS A 1 84 ? -4.097 -0.762 -3.882 1.00 95.75 84 CYS A O 1
ATOM 646 N N . TRP A 1 85 ? -5.794 -2.193 -3.512 1.00 95.75 85 TRP A N 1
ATOM 647 C CA . TRP A 1 85 ? -5.389 -2.424 -2.123 1.00 95.75 85 TRP A CA 1
ATOM 648 C C . TRP A 1 85 ? -4.088 -3.227 -2.035 1.00 95.75 85 TRP A C 1
ATOM 650 O O . TRP A 1 85 ? -3.274 -2.952 -1.156 1.00 95.75 85 TRP A O 1
ATOM 660 N N . GLN A 1 86 ? -3.850 -4.172 -2.952 1.00 94.94 86 GLN A N 1
ATOM 661 C CA . GLN A 1 86 ? -2.617 -4.966 -2.970 1.00 94.94 86 GLN A CA 1
ATOM 662 C C . GLN A 1 86 ? -1.390 -4.094 -3.265 1.00 94.94 86 GLN A C 1
ATOM 664 O O . GLN A 1 86 ? -0.363 -4.222 -2.597 1.00 94.94 86 GLN A O 1
ATOM 669 N N . LEU A 1 87 ? -1.504 -3.160 -4.215 1.00 94.88 87 LEU A N 1
ATOM 670 C CA . LEU A 1 87 ? -0.418 -2.237 -4.533 1.00 94.88 87 LEU A CA 1
ATOM 671 C C . LEU A 1 87 ? -0.176 -1.248 -3.385 1.00 94.88 87 LEU A C 1
ATOM 673 O O . LEU A 1 87 ? 0.969 -1.040 -2.991 1.00 94.88 87 LEU A O 1
ATOM 677 N N . ALA A 1 88 ? -1.238 -0.703 -2.785 1.00 95.81 88 ALA A N 1
ATOM 678 C CA . ALA A 1 88 ? -1.133 0.148 -1.598 1.00 95.81 88 ALA A CA 1
ATOM 679 C C . ALA A 1 88 ? -0.476 -0.585 -0.409 1.00 95.81 88 ALA A C 1
ATOM 681 O O . ALA A 1 88 ? 0.393 -0.038 0.274 1.00 95.81 88 ALA A O 1
ATOM 682 N N . TYR A 1 89 ? -0.817 -1.862 -0.209 1.00 93.38 89 TYR A N 1
ATOM 683 C CA . TYR A 1 89 ? -0.166 -2.722 0.775 1.00 93.38 89 TYR A CA 1
ATOM 684 C C . TYR A 1 89 ? 1.331 -2.894 0.487 1.00 93.38 89 TYR A C 1
ATOM 686 O O . TYR A 1 89 ? 2.124 -2.860 1.426 1.00 93.38 89 TYR A O 1
ATOM 694 N N . ALA A 1 90 ? 1.722 -3.062 -0.779 1.00 92.62 90 ALA A N 1
ATOM 695 C CA . ALA A 1 90 ? 3.115 -3.261 -1.176 1.00 92.62 90 ALA A CA 1
ATOM 696 C C . ALA A 1 90 ? 3.975 -1.996 -0.996 1.00 92.62 90 ALA A C 1
ATOM 698 O O . ALA A 1 90 ? 5.124 -2.075 -0.570 1.00 92.62 90 ALA A O 1
ATOM 699 N N . VAL A 1 91 ? 3.427 -0.807 -1.261 1.00 94.62 91 VAL A N 1
ATOM 700 C CA . VAL A 1 91 ? 4.190 0.448 -1.113 1.00 94.62 91 VAL A CA 1
ATOM 701 C C . VAL A 1 91 ? 4.309 0.909 0.341 1.00 94.62 91 VAL A C 1
ATOM 703 O O . VAL A 1 91 ? 5.218 1.671 0.664 1.00 94.62 91 VAL A O 1
ATOM 706 N N . LYS A 1 92 ? 3.439 0.439 1.249 1.00 93.38 92 LYS A N 1
ATOM 707 C CA . LYS A 1 92 ? 3.388 0.913 2.645 1.00 93.38 92 LYS A CA 1
ATOM 708 C C . LYS A 1 92 ? 4.723 0.777 3.383 1.00 93.38 92 LYS A C 1
ATOM 710 O O . LYS A 1 92 ? 5.071 1.644 4.178 1.00 93.38 92 LYS A O 1
ATOM 715 N N . THR A 1 93 ? 5.464 -0.308 3.138 1.00 92.19 93 THR A N 1
ATOM 716 C CA . THR A 1 93 ? 6.755 -0.549 3.791 1.00 92.19 93 THR A CA 1
ATOM 717 C C . THR A 1 93 ? 7.757 0.480 3.299 1.00 92.19 93 THR A C 1
ATOM 719 O O . THR A 1 93 ? 8.367 1.165 4.109 1.00 92.19 93 THR A O 1
ATOM 722 N N . TYR A 1 94 ? 7.855 0.691 1.988 1.00 94.81 94 TYR A N 1
ATOM 723 C CA . TYR A 1 94 ? 8.692 1.756 1.448 1.00 94.81 94 TYR A CA 1
ATOM 724 C C . TYR A 1 94 ? 8.331 3.136 2.022 1.00 94.81 94 TYR A C 1
ATOM 726 O O . TYR A 1 94 ? 9.219 3.844 2.499 1.00 94.81 94 TYR A O 1
ATOM 734 N N . LEU A 1 95 ? 7.044 3.496 2.046 1.00 96.31 95 LEU A N 1
ATOM 735 C CA . LEU A 1 95 ? 6.585 4.787 2.572 1.00 96.31 95 LEU A CA 1
ATOM 736 C C . LEU A 1 95 ? 6.909 4.945 4.063 1.00 96.31 95 LEU A C 1
ATOM 738 O O . LEU A 1 95 ? 7.301 6.027 4.493 1.00 96.31 95 LEU A O 1
ATOM 742 N N . TYR A 1 96 ? 6.829 3.856 4.835 1.00 94.25 96 TYR A N 1
ATOM 743 C CA . TYR A 1 96 ? 7.225 3.860 6.239 1.00 94.25 96 TYR A CA 1
ATOM 744 C C . TYR A 1 96 ? 8.721 4.143 6.420 1.00 94.25 96 TYR A C 1
ATOM 746 O O . TYR A 1 96 ? 9.106 5.011 7.197 1.00 94.25 96 TYR A O 1
ATOM 754 N N . TRP A 1 97 ? 9.575 3.429 5.685 1.00 92.44 97 TRP A N 1
ATOM 755 C CA . TRP A 1 97 ? 11.029 3.570 5.800 1.00 92.44 97 TRP A CA 1
ATOM 756 C C . TRP A 1 97 ? 11.555 4.900 5.240 1.00 92.44 97 TRP A C 1
ATOM 758 O O . TRP A 1 97 ? 12.593 5.382 5.686 1.00 92.44 97 TRP A O 1
ATOM 768 N N . SER A 1 98 ? 10.851 5.493 4.274 1.00 93.81 98 SER A N 1
ATOM 769 C CA . SER A 1 98 ? 11.199 6.784 3.659 1.00 93.81 98 SER A CA 1
ATOM 770 C C . SER A 1 98 ? 10.569 7.997 4.356 1.00 93.81 98 SER A C 1
ATOM 772 O O . SER A 1 98 ? 10.793 9.131 3.928 1.00 93.81 98 SER A O 1
ATOM 774 N N . GLY A 1 99 ? 9.790 7.780 5.422 1.00 95.69 99 GLY A N 1
ATOM 775 C CA . GLY A 1 99 ? 9.145 8.846 6.193 1.00 95.69 99 GLY A CA 1
ATOM 776 C C . GLY A 1 99 ? 8.006 9.568 5.465 1.00 95.69 99 GLY A C 1
ATOM 777 O O . GLY A 1 99 ? 7.648 10.684 5.834 1.00 95.69 99 GLY A O 1
ATOM 778 N N . GLN A 1 100 ? 7.438 8.962 4.421 1.00 97.00 100 GLN A N 1
ATOM 779 C CA . GLN A 1 100 ? 6.431 9.577 3.550 1.00 97.00 100 GLN A CA 1
ATOM 780 C C . GLN A 1 100 ? 5.022 9.342 4.105 1.00 97.00 100 GLN A C 1
ATOM 782 O O . GLN A 1 100 ? 4.188 8.652 3.516 1.00 97.00 100 GLN A O 1
ATOM 787 N N . TRP A 1 101 ? 4.759 9.886 5.296 1.00 97.19 101 TRP A N 1
ATOM 788 C CA . TRP A 1 101 ? 3.5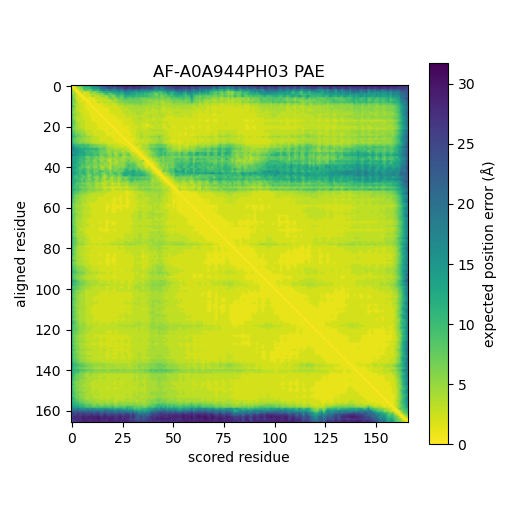36 9.607 6.056 1.00 97.19 101 TRP A CA 1
ATOM 789 C C . TRP A 1 101 ? 2.266 10.100 5.357 1.00 97.19 101 TRP A C 1
ATOM 791 O O . TRP A 1 101 ? 1.251 9.405 5.359 1.00 97.19 101 TRP A O 1
ATOM 801 N N . ALA A 1 102 ? 2.323 11.271 4.716 1.00 96.12 102 ALA A N 1
ATOM 802 C CA . ALA A 1 102 ? 1.185 11.834 3.992 1.00 96.12 102 ALA A CA 1
ATOM 803 C C . ALA A 1 102 ? 0.774 10.941 2.810 1.00 96.12 102 ALA A C 1
ATOM 805 O O . ALA A 1 102 ? -0.400 10.594 2.669 1.00 96.12 102 ALA A O 1
ATOM 806 N N . ASP A 1 103 ? 1.746 10.488 2.018 1.00 97.75 103 ASP A N 1
ATOM 807 C CA . ASP A 1 103 ? 1.504 9.566 0.907 1.00 97.75 103 ASP A CA 1
ATOM 808 C C . ASP A 1 103 ? 1.064 8.184 1.398 1.00 97.75 103 ASP A C 1
ATOM 810 O O . ASP A 1 103 ? 0.225 7.523 0.775 1.00 97.75 103 ASP A O 1
ATOM 814 N N . TRP A 1 104 ? 1.543 7.761 2.569 1.00 97.81 104 TRP A N 1
ATOM 815 C CA . TRP A 1 104 ? 1.050 6.548 3.210 1.00 97.81 104 TRP A CA 1
ATOM 816 C C . TRP A 1 104 ? -0.437 6.656 3.574 1.00 97.81 104 TRP A C 1
ATOM 818 O O . TRP A 1 104 ? -1.214 5.745 3.282 1.00 97.81 104 TRP A O 1
ATOM 828 N N . VAL A 1 105 ? -0.875 7.791 4.124 1.00 97.69 105 VAL A N 1
ATOM 829 C CA . VAL A 1 105 ? -2.300 8.043 4.383 1.00 97.69 105 VAL A CA 1
ATOM 830 C C . VAL A 1 105 ? -3.107 8.038 3.081 1.00 97.69 105 VAL A C 1
ATOM 832 O O . VAL A 1 105 ? -4.168 7.411 3.018 1.00 97.69 105 VAL A O 1
ATOM 835 N N . VAL A 1 106 ? -2.611 8.682 2.021 1.00 96.75 106 VAL A N 1
ATOM 836 C CA . VAL A 1 106 ? -3.294 8.742 0.715 1.00 96.75 106 VAL A CA 1
ATOM 837 C C . VAL A 1 106 ? -3.493 7.346 0.121 1.00 96.75 106 VAL A C 1
ATOM 839 O O . VAL A 1 106 ? -4.612 6.986 -0.259 1.00 96.75 106 VAL A O 1
ATOM 842 N N . THR A 1 107 ? -2.432 6.542 0.065 1.00 97.56 107 THR A N 1
ATOM 843 C CA . THR A 1 107 ? -2.475 5.190 -0.516 1.00 97.56 107 THR A CA 1
ATOM 844 C C . THR A 1 107 ? -3.394 4.262 0.269 1.00 97.56 107 THR A C 1
ATOM 846 O O . THR A 1 107 ? -4.237 3.587 -0.326 1.00 97.56 107 THR A O 1
ATOM 849 N N . GLN A 1 108 ? -3.325 4.288 1.602 1.00 97.19 108 GLN A N 1
ATOM 850 C CA . GLN A 1 108 ? -4.166 3.428 2.434 1.00 97.19 108 GLN A CA 1
ATOM 851 C C . GLN A 1 108 ? -5.625 3.888 2.488 1.00 97.19 108 GLN A C 1
ATOM 853 O O . GLN A 1 108 ? -6.521 3.062 2.635 1.00 97.19 108 GLN A O 1
ATOM 858 N N . THR A 1 109 ? -5.905 5.173 2.270 1.00 97.62 109 THR A N 1
ATOM 859 C CA . THR A 1 109 ? -7.286 5.652 2.099 1.00 97.62 109 THR A CA 1
ATOM 860 C C . THR A 1 109 ? -7.911 5.089 0.820 1.00 97.62 109 THR A C 1
ATOM 862 O O . THR A 1 109 ? -9.071 4.670 0.825 1.00 97.62 109 THR A O 1
ATOM 865 N N . ALA A 1 110 ? -7.153 5.038 -0.281 1.00 97.75 110 ALA A N 1
ATOM 866 C CA . ALA A 1 110 ? -7.609 4.405 -1.519 1.00 97.75 110 ALA A CA 1
ATOM 867 C C . ALA A 1 110 ? -7.835 2.894 -1.330 1.00 97.75 110 ALA A C 1
ATOM 869 O O . ALA A 1 110 ? -8.876 2.371 -1.732 1.00 97.75 110 ALA A O 1
ATOM 870 N N . ALA A 1 111 ? -6.909 2.218 -0.642 1.00 97.06 111 ALA A N 1
ATOM 871 C CA . ALA A 1 111 ? -7.033 0.805 -0.292 1.00 97.06 111 ALA A CA 1
ATOM 872 C C . ALA A 1 111 ? -8.271 0.514 0.566 1.00 97.06 111 ALA A C 1
ATOM 874 O O . ALA A 1 111 ? -8.971 -0.461 0.308 1.00 97.06 111 ALA A O 1
ATOM 875 N N . LEU A 1 112 ? -8.583 1.374 1.542 1.00 97.88 112 LEU A N 1
ATOM 876 C CA . LEU A 1 112 ? -9.737 1.186 2.418 1.00 97.88 112 LEU A CA 1
ATOM 877 C C . LEU A 1 112 ? -11.043 1.250 1.624 1.00 97.88 112 LEU A C 1
ATOM 879 O O . LEU A 1 112 ? -11.896 0.380 1.775 1.00 97.88 112 LEU A O 1
ATOM 883 N N . ARG A 1 113 ? -11.171 2.230 0.723 1.00 97.50 113 ARG A N 1
ATOM 884 C CA . ARG A 1 113 ? -12.337 2.351 -0.168 1.00 97.50 113 ARG A CA 1
ATOM 885 C C . ARG A 1 113 ? -12.499 1.122 -1.061 1.00 97.50 113 ARG A C 1
ATOM 887 O O . ARG A 1 113 ? -13.614 0.643 -1.242 1.00 97.50 113 ARG A O 1
ATOM 894 N N . ALA A 1 114 ? -11.396 0.614 -1.607 1.00 96.56 114 ALA A N 1
ATOM 895 C CA . ALA A 1 114 ? -11.397 -0.608 -2.402 1.00 96.56 114 ALA A CA 1
ATOM 896 C C . ALA A 1 114 ? -11.824 -1.832 -1.571 1.00 96.56 114 ALA A C 1
ATOM 898 O O . ALA A 1 114 ? -12.694 -2.591 -1.986 1.00 96.56 114 ALA A O 1
ATOM 899 N N . ALA A 1 115 ? -11.279 -1.993 -0.365 1.00 96.50 115 ALA A N 1
ATOM 900 C CA . ALA A 1 115 ? -11.622 -3.088 0.540 1.00 96.50 115 ALA A CA 1
ATOM 901 C C . ALA A 1 115 ? -13.089 -3.039 1.007 1.00 96.50 115 ALA A C 1
ATOM 903 O O . ALA A 1 115 ? -13.732 -4.080 1.135 1.00 96.50 115 ALA A O 1
ATOM 904 N N . GLN A 1 116 ? -13.635 -1.836 1.210 1.00 96.94 116 GLN A N 1
ATOM 905 C CA . GLN A 1 116 ? -15.050 -1.618 1.517 1.00 96.94 116 GLN A CA 1
ATOM 906 C C . GLN A 1 116 ? -15.958 -2.036 0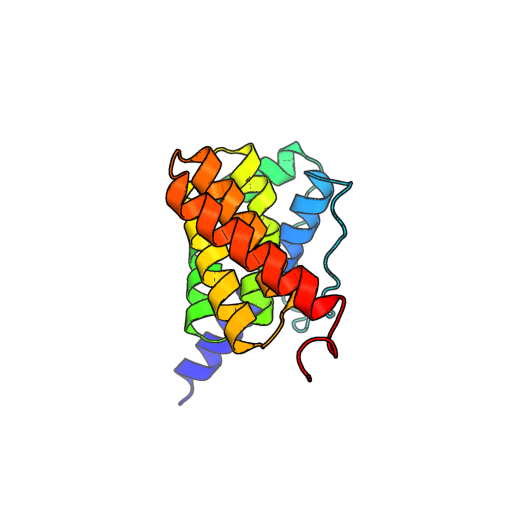.357 1.00 96.94 116 GLN A C 1
ATOM 908 O O . GLN A 1 116 ? -16.935 -2.743 0.587 1.00 96.94 116 GLN A O 1
ATOM 913 N N . ARG A 1 117 ? -15.619 -1.670 -0.888 1.00 96.81 117 ARG A N 1
ATOM 914 C CA . ARG A 1 117 ? -16.366 -2.116 -2.080 1.00 96.81 117 ARG A CA 1
ATOM 915 C C . ARG A 1 117 ? -16.331 -3.632 -2.265 1.00 96.81 117 ARG A C 1
ATOM 917 O O . ARG A 1 117 ? -17.329 -4.213 -2.673 1.00 96.81 117 ARG A O 1
ATOM 924 N N . LEU A 1 118 ? -15.209 -4.266 -1.926 1.00 95.94 118 LEU A N 1
ATOM 925 C CA . LEU A 1 118 ? -15.062 -5.724 -1.953 1.00 95.94 118 LEU A CA 1
ATOM 926 C C . LEU A 1 118 ? -15.777 -6.437 -0.795 1.00 95.94 118 LEU A C 1
ATOM 928 O O . LEU A 1 118 ? -15.925 -7.655 -0.849 1.00 95.94 118 LEU A O 1
ATOM 932 N N . GLY A 1 119 ? -16.179 -5.720 0.259 1.00 96.12 119 GLY A N 1
ATOM 933 C CA . GLY A 1 119 ? -16.722 -6.324 1.478 1.00 96.12 119 GLY A CA 1
ATOM 934 C C . GLY A 1 119 ? -15.700 -7.144 2.278 1.00 96.12 119 GLY A C 1
ATOM 935 O O . GLY A 1 119 ? -16.085 -7.943 3.128 1.00 96.12 119 GLY A O 1
ATOM 936 N N . ASP A 1 120 ? -14.399 -6.964 2.029 1.00 95.25 120 ASP A N 1
ATOM 937 C CA . ASP A 1 120 ? -13.342 -7.754 2.665 1.00 95.25 120 ASP A CA 1
ATOM 938 C C . ASP A 1 120 ? -12.982 -7.170 4.038 1.00 95.25 120 ASP A C 1
ATOM 940 O O . ASP A 1 120 ? -12.195 -6.225 4.153 1.00 95.25 120 ASP A O 1
ATOM 944 N N . LEU A 1 121 ? -13.588 -7.718 5.094 1.00 95.75 121 LEU A N 1
ATOM 945 C CA . LEU A 1 121 ? -13.401 -7.240 6.467 1.00 95.75 121 LEU A CA 1
ATOM 946 C C . LEU A 1 121 ? -11.956 -7.400 6.963 1.00 95.75 121 LEU A C 1
ATOM 948 O O . LEU A 1 121 ? -11.487 -6.579 7.753 1.00 95.75 121 LEU A O 1
ATOM 952 N N . VAL A 1 122 ? -11.231 -8.414 6.480 1.00 94.94 122 VAL A N 1
ATOM 953 C CA . VAL A 1 122 ? -9.832 -8.654 6.859 1.00 94.94 122 VAL A CA 1
ATOM 954 C C . VAL A 1 122 ? -8.954 -7.546 6.291 1.00 94.94 122 VAL A C 1
ATOM 956 O O . VAL A 1 122 ? -8.200 -6.902 7.030 1.00 94.94 122 VAL A O 1
ATOM 959 N N . VAL A 1 123 ? -9.086 -7.262 4.994 1.00 94.56 123 VAL A N 1
ATOM 960 C CA . VAL A 1 123 ? -8.331 -6.182 4.344 1.00 94.56 123 VAL A CA 1
ATOM 961 C C . VAL A 1 123 ? -8.717 -4.823 4.928 1.00 94.56 123 VAL A C 1
ATOM 963 O O . VAL A 1 123 ? -7.831 -3.994 5.155 1.00 94.56 123 VAL A O 1
ATOM 966 N N . GLN A 1 124 ? -9.995 -4.592 5.247 1.00 97.88 124 GLN A N 1
ATOM 967 C CA . GLN A 1 124 ? -10.426 -3.370 5.933 1.00 97.88 124 GLN A CA 1
ATOM 968 C C . GLN A 1 124 ? -9.731 -3.217 7.294 1.00 97.88 124 GLN A C 1
ATOM 970 O O . GLN A 1 124 ? -9.121 -2.176 7.541 1.00 97.88 124 GLN A O 1
ATOM 975 N N . ALA A 1 125 ? -9.731 -4.251 8.143 1.00 97.12 125 ALA A N 1
ATO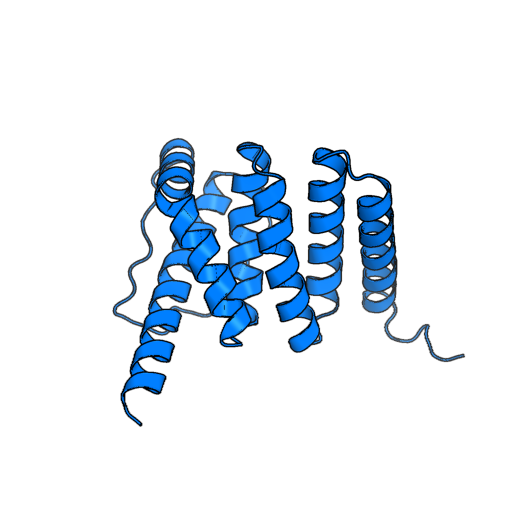M 976 C CA . ALA A 1 125 ? -9.095 -4.209 9.463 1.00 97.12 125 ALA A CA 1
ATOM 977 C C . ALA A 1 125 ? -7.591 -3.896 9.373 1.00 97.12 125 ALA A C 1
ATOM 979 O O . ALA A 1 125 ? -7.071 -3.013 10.064 1.00 97.12 125 ALA A O 1
ATOM 980 N N . HIS A 1 126 ? -6.882 -4.577 8.468 1.00 95.69 126 HIS A N 1
ATOM 981 C CA . HIS A 1 126 ? -5.459 -4.334 8.239 1.00 95.69 126 HIS A CA 1
ATOM 982 C C . HIS A 1 126 ? -5.180 -2.930 7.694 1.00 95.69 126 HIS A C 1
ATOM 984 O O . HIS A 1 126 ? -4.211 -2.290 8.116 1.00 95.69 126 HIS A O 1
ATOM 990 N N . THR A 1 127 ? -6.024 -2.432 6.790 1.00 96.94 127 THR A N 1
ATOM 991 C CA . THR A 1 127 ? -5.888 -1.084 6.229 1.00 96.94 127 THR A CA 1
ATOM 992 C C . THR A 1 127 ? -6.146 -0.011 7.284 1.00 96.94 127 THR A C 1
ATOM 994 O O . THR A 1 127 ? -5.355 0.923 7.392 1.00 96.94 127 THR A O 1
ATOM 997 N N . HIS A 1 128 ? -7.169 -0.178 8.129 1.00 98.38 128 HIS A N 1
ATOM 998 C CA . HIS A 1 128 ? -7.435 0.704 9.269 1.00 98.38 128 HIS A CA 1
ATOM 999 C C . HIS A 1 128 ? -6.244 0.766 10.231 1.00 98.38 128 HIS A C 1
ATOM 1001 O O . HIS A 1 128 ? -5.770 1.854 10.552 1.00 98.38 128 HIS A O 1
ATOM 1007 N N . ARG A 1 129 ? -5.671 -0.384 10.611 1.00 97.62 129 ARG A N 1
ATOM 1008 C CA . ARG A 1 129 ? -4.451 -0.422 11.437 1.00 97.62 129 ARG A CA 1
ATOM 1009 C C . ARG A 1 129 ? -3.292 0.331 10.778 1.00 97.62 129 ARG A C 1
ATOM 1011 O O . ARG A 1 129 ? -2.526 1.011 11.457 1.00 97.62 129 ARG A O 1
ATOM 1018 N N . SER A 1 130 ? -3.138 0.190 9.463 1.00 96.56 130 SER A N 1
ATOM 1019 C CA . SER A 1 130 ? -2.081 0.875 8.723 1.00 96.56 130 SER A CA 1
ATOM 1020 C C . SER A 1 130 ? -2.295 2.388 8.649 1.00 96.56 130 SER A C 1
ATOM 1022 O O . SER A 1 130 ? -1.318 3.119 8.775 1.00 96.56 130 SER A O 1
ATOM 1024 N N . LEU A 1 131 ? -3.536 2.847 8.454 1.00 97.56 131 LEU A N 1
ATOM 1025 C CA . LEU A 1 131 ? -3.896 4.267 8.476 1.00 97.56 131 LEU A CA 1
ATOM 1026 C C . LEU A 1 131 ? -3.637 4.877 9.848 1.00 97.56 131 LEU A C 1
ATOM 1028 O O . LEU A 1 131 ? -2.983 5.912 9.924 1.00 97.56 131 LEU A O 1
ATOM 1032 N N . GLY A 1 132 ? -4.068 4.199 10.917 1.00 98.06 132 GLY A N 1
ATOM 1033 C CA . GLY A 1 132 ? -3.804 4.641 12.284 1.00 98.06 132 GLY A CA 1
ATOM 1034 C C . GLY A 1 132 ? -2.310 4.845 12.526 1.00 98.06 132 GLY A C 1
ATOM 1035 O O . GLY A 1 132 ? -1.895 5.905 12.975 1.00 98.06 132 GLY A O 1
ATOM 1036 N N . LYS A 1 133 ? -1.472 3.887 12.107 1.00 97.75 133 LYS A N 1
ATOM 1037 C CA . LYS A 1 133 ? -0.014 4.017 12.239 1.00 97.75 133 LYS A CA 1
ATOM 1038 C C . LYS A 1 133 ? 0.554 5.209 11.456 1.00 97.75 133 LYS A C 1
ATOM 1040 O O . LYS A 1 133 ? 1.413 5.913 11.975 1.00 97.75 133 LYS A O 1
ATOM 1045 N N . ALA A 1 134 ? 0.098 5.439 10.226 1.00 97.38 134 ALA A N 1
ATOM 1046 C CA . ALA A 1 134 ? 0.561 6.565 9.413 1.00 97.38 134 ALA A CA 1
ATOM 1047 C C . ALA A 1 134 ? 0.163 7.925 1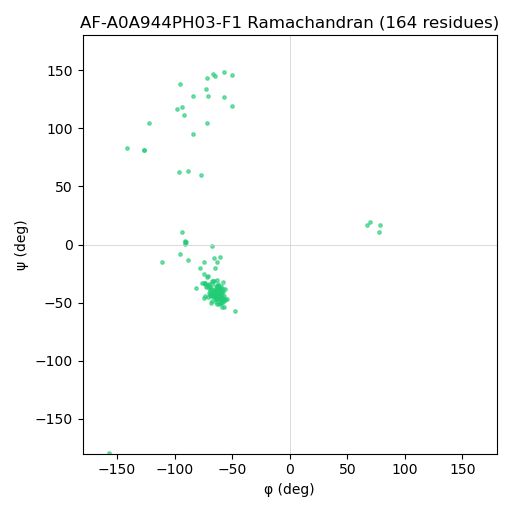0.020 1.00 97.38 134 ALA A C 1
ATOM 1049 O O . ALA A 1 134 ? 0.959 8.865 10.022 1.00 97.38 134 ALA A O 1
ATOM 1050 N N . LEU A 1 135 ? -1.059 8.018 10.551 1.00 97.69 135 LEU A N 1
ATOM 1051 C CA . LEU A 1 135 ? -1.596 9.218 11.193 1.00 97.69 135 LEU A CA 1
ATOM 1052 C C . LEU A 1 135 ? -0.892 9.524 12.517 1.00 97.69 135 LEU A C 1
ATOM 1054 O O . LEU A 1 135 ? -0.509 10.671 12.738 1.00 97.69 135 LEU A O 1
ATOM 1058 N N . ASP A 1 136 ? -0.648 8.506 13.342 1.00 97.81 136 ASP A N 1
ATOM 1059 C CA . ASP A 1 136 ? 0.084 8.637 14.606 1.00 97.81 136 ASP A CA 1
ATOM 1060 C C . ASP A 1 136 ? 1.506 9.172 14.371 1.00 97.81 136 ASP A C 1
ATOM 1062 O O . ASP A 1 136 ? 1.906 10.178 14.954 1.00 97.81 136 ASP A O 1
ATOM 1066 N N . LEU A 1 137 ? 2.223 8.601 13.395 1.00 96.31 137 LEU A N 1
ATOM 1067 C CA . LEU A 1 137 ? 3.554 9.076 12.984 1.00 96.31 137 LEU A CA 1
ATOM 1068 C C . LEU A 1 137 ? 3.542 10.489 12.375 1.00 96.31 137 LEU A C 1
ATOM 1070 O O . LEU A 1 137 ? 4.575 11.153 12.351 1.00 96.31 137 LEU A O 1
ATOM 1074 N N . SER A 1 138 ? 2.383 10.959 11.908 1.00 94.75 138 SER A N 1
ATOM 1075 C CA . SER A 1 138 ? 2.180 12.330 11.420 1.00 94.75 138 SER A CA 1
ATOM 1076 C C . SER A 1 138 ? 1.733 13.305 12.521 1.00 94.75 138 SER A C 1
ATOM 1078 O O . SER A 1 138 ? 1.438 14.459 12.214 1.00 94.75 138 SER A O 1
ATOM 1080 N N . GLY A 1 139 ? 1.623 12.859 13.778 1.00 95.75 139 GLY A N 1
ATOM 1081 C CA . GLY A 1 139 ? 1.145 13.663 14.909 1.00 95.75 139 GLY A CA 1
ATOM 1082 C C . GLY A 1 139 ? -0.377 13.849 14.977 1.00 95.75 139 GLY A C 1
ATOM 1083 O O . GLY A 1 139 ? -0.857 14.654 15.769 1.00 95.75 139 GLY A O 1
ATOM 1084 N N . ARG A 1 140 ? -1.156 13.120 14.168 1.00 96.88 140 ARG A N 1
ATOM 1085 C CA . ARG A 1 140 ? -2.630 13.202 14.102 1.00 96.88 140 ARG A CA 1
ATOM 1086 C C . ARG A 1 140 ? -3.267 12.121 14.979 1.00 96.88 140 ARG A C 1
ATOM 1088 O O . ARG A 1 140 ? -3.930 11.213 14.480 1.00 96.88 140 ARG A O 1
ATOM 1095 N N . GLN A 1 141 ? -3.007 12.200 16.281 1.00 95.56 141 GLN A N 1
ATOM 1096 C CA . GLN A 1 141 ? -3.298 11.128 17.242 1.00 95.56 141 GLN A CA 1
ATOM 1097 C C . GLN A 1 141 ? -4.795 10.809 17.364 1.00 95.56 141 GLN A C 1
ATOM 1099 O O . GLN A 1 141 ? -5.161 9.638 17.308 1.00 95.56 141 GLN A O 1
ATOM 1104 N N . ASP A 1 142 ? -5.659 11.826 17.423 1.00 95.88 142 ASP A N 1
ATOM 1105 C CA . ASP A 1 142 ? -7.115 11.633 17.537 1.00 95.88 142 ASP A CA 1
ATOM 1106 C C . ASP A 1 142 ? -7.686 10.842 16.347 1.00 95.88 142 ASP A C 1
ATOM 1108 O O . ASP A 1 142 ? -8.512 9.939 16.494 1.00 95.88 142 ASP A O 1
ATOM 1112 N N . GLU A 1 143 ? -7.208 11.140 15.137 1.00 97.25 143 GLU A N 1
ATOM 1113 C CA . GLU A 1 143 ? -7.620 10.418 13.932 1.00 97.25 143 GLU A CA 1
ATOM 1114 C C . GLU A 1 143 ? -7.033 9.003 13.902 1.00 97.25 143 GLU A C 1
ATOM 1116 O O . GLU A 1 143 ? -7.696 8.058 13.466 1.00 97.25 143 GLU A O 1
ATOM 1121 N N . ALA A 1 144 ? -5.804 8.834 14.396 1.00 98.00 144 ALA A N 1
ATOM 1122 C CA . ALA A 1 144 ? -5.183 7.525 14.513 1.00 98.00 144 ALA A CA 1
ATOM 1123 C C . ALA A 1 144 ? -5.968 6.602 15.453 1.00 98.00 144 ALA A C 1
ATOM 1125 O O . ALA A 1 144 ? -6.209 5.443 15.104 1.00 98.00 144 ALA A O 1
ATOM 1126 N N . GLU A 1 145 ? -6.410 7.118 16.604 1.00 98.12 145 GLU A N 1
ATOM 1127 C CA . GLU A 1 145 ? -7.208 6.378 17.584 1.00 98.12 145 GLU A CA 1
ATOM 1128 C C . GLU A 1 145 ? -8.502 5.848 16.963 1.00 98.12 145 GLU A C 1
ATOM 1130 O O . GLU A 1 145 ? -8.803 4.655 17.081 1.00 98.12 145 GLU A O 1
ATOM 1135 N N . ALA A 1 146 ? -9.223 6.693 16.220 1.00 98.12 146 ALA A N 1
ATOM 1136 C CA . ALA A 1 146 ? -10.434 6.280 15.517 1.00 98.12 146 ALA A CA 1
ATOM 1137 C C . ALA A 1 146 ? -10.160 5.109 14.555 1.00 98.12 146 ALA A C 1
ATOM 1139 O O . ALA A 1 146 ? -10.886 4.112 14.552 1.00 98.12 146 ALA A O 1
ATOM 1140 N N . HIS A 1 147 ? -9.070 5.178 13.784 1.00 98.38 147 HIS A N 1
ATOM 1141 C CA . HIS A 1 147 ? -8.688 4.098 12.876 1.00 98.38 147 HIS A CA 1
ATOM 1142 C C . HIS A 1 147 ? -8.253 2.820 13.606 1.00 98.38 147 HIS A C 1
ATOM 1144 O O . HIS A 1 147 ? -8.601 1.724 13.158 1.00 98.38 147 HIS A O 1
ATOM 1150 N N . PHE A 1 148 ? -7.536 2.917 14.727 1.00 98.50 148 PHE A N 1
ATOM 1151 C CA . PHE A 1 148 ? -7.183 1.744 15.529 1.00 98.50 148 PHE A CA 1
ATOM 1152 C C . PHE A 1 148 ? -8.413 1.073 16.139 1.00 98.50 148 PHE A C 1
ATOM 1154 O O . PHE A 1 148 ? -8.509 -0.155 16.099 1.00 98.50 148 PHE A O 1
ATOM 1161 N N . LYS A 1 149 ? -9.380 1.856 16.628 1.00 98.38 149 LYS A N 1
ATOM 1162 C CA . LYS A 1 149 ? -10.648 1.337 17.147 1.00 98.38 149 LYS A CA 1
ATOM 1163 C C . LYS A 1 149 ? -11.413 0.556 16.078 1.00 98.38 149 LYS A C 1
ATOM 1165 O O . LYS A 1 149 ? -11.749 -0.603 16.310 1.00 98.38 149 LYS A O 1
ATOM 1170 N N . SER A 1 150 ? -11.587 1.127 14.883 1.00 98.31 150 SER A N 1
ATOM 1171 C CA . SER A 1 150 ? -12.235 0.417 13.771 1.00 98.31 150 SER A CA 1
ATOM 1172 C C . SER A 1 150 ? -11.498 -0.870 13.387 1.00 98.31 150 SER A C 1
ATOM 1174 O O . SER A 1 150 ? -12.134 -1.879 13.090 1.00 98.31 150 SER A O 1
ATOM 1176 N N . ALA A 1 151 ? -10.159 -0.878 13.416 1.00 98.19 151 ALA A N 1
ATOM 1177 C CA . ALA A 1 151 ? -9.392 -2.095 13.152 1.00 98.19 151 ALA A CA 1
ATOM 1178 C C . ALA A 1 151 ? -9.695 -3.197 14.180 1.00 98.19 151 ALA A C 1
ATOM 1180 O O . ALA A 1 151 ? -9.886 -4.349 13.795 1.00 98.19 151 ALA A O 1
ATOM 1181 N N . LEU A 1 152 ? -9.748 -2.855 15.472 1.00 97.75 152 LEU A N 1
ATOM 1182 C CA . LEU A 1 152 ? -10.053 -3.804 16.547 1.00 97.75 152 LEU A CA 1
ATOM 1183 C C . LEU A 1 152 ? -11.470 -4.373 16.424 1.00 97.75 152 LEU A C 1
ATOM 1185 O O . LEU A 1 152 ? -11.641 -5.587 16.532 1.00 97.75 152 LEU A O 1
ATOM 1189 N N . GLU A 1 153 ? -12.458 -3.522 16.144 1.00 97.38 153 GLU A N 1
ATOM 1190 C CA . GLU A 1 153 ? -13.851 -3.930 15.921 1.00 97.38 153 GLU A CA 1
ATOM 1191 C C . GLU A 1 153 ? -13.964 -4.910 14.743 1.00 97.38 153 GLU A C 1
ATOM 1193 O O . GLU A 1 153 ? -14.577 -5.971 14.866 1.00 97.38 153 GLU A O 1
ATOM 1198 N N . LEU A 1 154 ? -13.301 -4.614 13.620 1.00 97.19 154 LEU A N 1
ATOM 1199 C CA . LEU A 1 154 ? -13.300 -5.486 12.445 1.00 97.19 154 LEU A CA 1
ATOM 1200 C C . LEU A 1 154 ? -12.559 -6.808 12.696 1.00 97.19 154 LEU A C 1
ATOM 1202 O O . LEU A 1 154 ? -13.040 -7.864 12.290 1.00 97.19 154 LEU A O 1
ATOM 1206 N N . PHE A 1 155 ? -11.417 -6.790 13.395 1.00 95.81 155 PHE A N 1
ATOM 1207 C CA . PHE A 1 155 ? -10.722 -8.028 13.765 1.00 95.81 155 PHE A CA 1
ATOM 1208 C C . PHE A 1 155 ? -11.558 -8.903 14.701 1.00 95.81 155 PHE A C 1
ATOM 1210 O O . PHE A 1 155 ? -11.512 -10.128 14.575 1.00 95.81 155 PHE A O 1
ATOM 1217 N N . ALA A 1 156 ? -12.319 -8.302 15.619 1.00 94.69 156 ALA A N 1
ATOM 1218 C CA . ALA A 1 156 ? -13.249 -9.032 16.471 1.00 94.69 156 ALA A CA 1
ATOM 1219 C C . ALA A 1 156 ? -14.370 -9.675 15.639 1.00 94.69 156 ALA A C 1
ATOM 1221 O O . ALA A 1 156 ? -14.592 -10.876 15.764 1.00 94.69 156 ALA A O 1
ATOM 1222 N N . ALA A 1 157 ? -14.989 -8.926 14.720 1.00 93.62 157 ALA A N 1
ATOM 1223 C CA . ALA A 1 157 ? -16.045 -9.437 13.841 1.00 93.62 157 ALA A CA 1
ATOM 1224 C C . ALA A 1 157 ? -15.575 -10.578 12.917 1.00 93.62 157 ALA A C 1
ATOM 1226 O O . ALA A 1 157 ? -16.315 -11.523 12.664 1.00 93.62 157 ALA A O 1
ATOM 1227 N N . VAL A 1 158 ? -14.330 -10.523 12.428 1.00 92.62 158 VAL A N 1
ATOM 1228 C CA . VAL A 1 158 ? -13.739 -11.612 11.629 1.00 92.62 158 VAL A CA 1
ATOM 1229 C C . VAL A 1 158 ? -13.503 -12.868 12.475 1.00 92.62 158 VAL A C 1
ATOM 1231 O O . VAL A 1 158 ? -13.670 -13.980 11.976 1.00 92.62 158 VAL A O 1
ATOM 1234 N N . ARG A 1 159 ? -13.086 -12.711 13.740 1.00 88.62 159 ARG A N 1
ATOM 1235 C CA . ARG A 1 159 ? -12.826 -13.839 14.654 1.00 88.62 159 ARG A CA 1
ATOM 1236 C C . ARG A 1 159 ? -14.105 -14.481 15.173 1.00 88.62 159 ARG A C 1
ATOM 1238 O O . ARG A 1 159 ? -14.111 -15.690 15.385 1.00 88.62 159 ARG A O 1
ATOM 1245 N N . ASP A 1 160 ? -15.154 -13.688 15.359 1.00 83.88 160 ASP A N 1
ATOM 1246 C CA . ASP A 1 160 ? -16.472 -14.149 15.783 1.00 83.88 160 ASP A CA 1
ATOM 1247 C C . ASP A 1 160 ? -17.573 -13.658 14.825 1.00 83.88 160 ASP A C 1
ATOM 1249 O O . ASP A 1 160 ? -18.280 -12.687 15.111 1.00 83.88 160 ASP A O 1
ATOM 1253 N N . PRO A 1 161 ? -17.762 -14.343 13.681 1.00 70.25 161 PRO A N 1
ATOM 1254 C CA . PRO A 1 161 ? -18.801 -13.987 12.718 1.00 70.25 161 PRO A CA 1
ATOM 1255 C C . PRO A 1 161 ? -20.234 -14.184 13.245 1.00 70.25 161 PRO A C 1
ATOM 1257 O O . PRO A 1 161 ? -21.181 -13.773 12.576 1.00 70.25 161 PRO A O 1
ATOM 1260 N N . GLN A 1 162 ? -20.419 -14.855 14.394 1.00 64.62 162 GLN A N 1
ATOM 1261 C CA . GLN A 1 162 ? -21.731 -15.237 14.936 1.00 64.62 162 GLN A CA 1
ATOM 1262 C C . GLN A 1 162 ? -22.121 -14.478 16.220 1.00 64.62 162 GLN A C 1
ATOM 1264 O O . GLN A 1 162 ? -23.307 -14.432 16.544 1.00 64.62 162 GLN A O 1
ATOM 1269 N N . GLY A 1 163 ? -21.185 -13.804 16.897 1.00 56.41 163 GLY A N 1
ATOM 1270 C CA . GLY A 1 163 ? -21.410 -13.040 18.137 1.00 56.41 163 GLY A CA 1
ATOM 1271 C C . GLY A 1 163 ? -22.270 -11.775 18.008 1.00 56.41 163 GLY A C 1
ATOM 1272 O O . GLY A 1 163 ? -22.547 -11.114 19.003 1.00 56.41 163 GLY A O 1
ATOM 1273 N N . GLY A 1 164 ? -22.723 -11.435 16.796 1.00 50.22 164 GLY A N 1
ATOM 1274 C CA . GLY A 1 164 ? -23.657 -10.336 16.518 1.00 50.22 164 GLY A CA 1
ATOM 1275 C C . GLY A 1 164 ? -25.135 -10.743 16.467 1.00 50.22 164 GLY A C 1
ATOM 1276 O O . GLY A 1 164 ? -25.964 -9.964 15.998 1.00 50.22 164 GLY A O 1
ATOM 1277 N N . ARG A 1 165 ? -25.488 -11.965 16.884 1.00 46.47 165 ARG A N 1
ATOM 1278 C CA . ARG A 1 165 ? -26.887 -12.402 17.000 1.00 46.47 165 ARG A CA 1
ATOM 1279 C C . ARG A 1 165 ? -27.155 -12.946 18.397 1.00 46.47 165 ARG A C 1
ATOM 1281 O O . ARG A 1 165 ? -27.147 -14.161 18.568 1.00 46.47 165 ARG A O 1
ATOM 1288 N N . SER A 1 166 ? -27.402 -12.053 19.355 1.00 43.31 166 SER A N 1
ATOM 1289 C CA . SER A 1 166 ? -28.398 -12.126 20.452 1.00 43.31 166 SER A CA 1
ATOM 1290 C C . SER A 1 166 ? -28.093 -11.060 21.494 1.00 43.31 166 SER A C 1
ATOM 1292 O O . SER A 1 166 ? -26.939 -11.038 21.968 1.00 43.31 166 SER A O 1
#